Protein AF-A0A8I0CH46-F1 (afdb_monomer_lite)

pLDDT: mean 79.89, std 12.83, range [44.44, 91.12]

Structure (mmCIF, N/CA/C/O backbone):
data_AF-A0A8I0CH46-F1
#
_entry.id   AF-A0A8I0CH46-F1
#
loop_
_atom_site.group_PDB
_atom_site.id
_atom_site.type_symbol
_atom_site.label_atom_id
_atom_site.label_alt_id
_atom_site.label_comp_id
_atom_site.label_asym_id
_atom_site.label_entity_id
_atom_site.label_seq_id
_atom_site.pdbx_PDB_ins_code
_atom_site.Cartn_x
_atom_site.Cartn_y
_atom_site.Cartn_z
_atom_site.occupancy
_atom_site.B_iso_or_equiv
_atom_site.auth_seq_id
_atom_site.auth_comp_id
_atom_site.auth_asym_id
_atom_site.auth_atom_id
_atom_site.pdbx_PDB_model_num
ATOM 1 N N . MET A 1 1 ? 3.756 -15.217 21.815 1.00 44.44 1 MET A N 1
ATOM 2 C CA . MET A 1 1 ? 4.596 -14.857 20.653 1.00 44.44 1 MET A CA 1
ATOM 3 C C . MET A 1 1 ? 3.755 -15.007 19.395 1.00 44.44 1 MET A C 1
ATOM 5 O O . MET A 1 1 ? 3.478 -16.138 19.040 1.00 44.44 1 MET A O 1
ATOM 9 N N . ASN A 1 2 ? 3.289 -13.902 18.795 1.00 45.31 2 ASN A N 1
ATOM 10 C CA . ASN A 1 2 ? 2.869 -13.855 17.384 1.00 45.31 2 ASN A CA 1
ATOM 11 C C . ASN A 1 2 ? 2.725 -12.392 16.901 1.00 45.31 2 ASN A C 1
ATOM 13 O O . ASN A 1 2 ? 1.650 -11.942 16.526 1.00 45.31 2 ASN A O 1
ATOM 17 N N . GLN A 1 3 ? 3.807 -11.606 16.986 1.00 52.72 3 GLN A N 1
ATOM 18 C CA . GLN A 1 3 ? 3.862 -10.242 16.420 1.00 52.72 3 GLN A CA 1
ATOM 19 C C . GLN A 1 3 ? 4.474 -10.226 15.007 1.00 52.72 3 GLN A C 1
ATOM 21 O O . GLN A 1 3 ? 4.902 -9.181 14.521 1.00 52.72 3 GLN A O 1
ATOM 26 N N . GLN A 1 4 ? 4.545 -11.383 14.341 1.00 53.34 4 GLN A N 1
ATOM 27 C CA . GLN A 1 4 ? 5.026 -11.462 12.967 1.00 53.34 4 GLN A CA 1
ATOM 28 C C . GLN A 1 4 ? 4.049 -10.716 12.042 1.00 53.34 4 GLN A C 1
ATOM 30 O O . GLN A 1 4 ? 2.876 -11.061 11.928 1.00 53.34 4 GLN A O 1
ATOM 35 N N . THR A 1 5 ? 4.566 -9.665 11.397 1.00 57.81 5 THR A N 1
ATOM 36 C CA . THR A 1 5 ? 3.992 -8.927 10.252 1.00 57.81 5 THR A CA 1
ATOM 37 C C . THR A 1 5 ? 2.755 -8.046 10.478 1.00 57.81 5 THR A C 1
ATOM 39 O O . THR A 1 5 ? 1.943 -7.870 9.575 1.00 57.81 5 THR A O 1
ATOM 42 N N . ARG A 1 6 ? 2.617 -7.375 11.629 1.00 65.19 6 ARG A N 1
ATOM 43 C CA . ARG A 1 6 ? 1.630 -6.283 11.748 1.00 65.19 6 ARG A CA 1
ATOM 44 C C . ARG A 1 6 ? 2.262 -4.964 11.296 1.00 65.19 6 ARG A C 1
ATOM 46 O O . ARG A 1 6 ? 2.879 -4.258 12.087 1.00 65.19 6 ARG A O 1
ATOM 53 N N . ILE A 1 7 ? 2.141 -4.640 10.007 1.00 73.75 7 ILE A N 1
ATOM 54 C CA . ILE A 1 7 ? 2.532 -3.318 9.500 1.00 73.75 7 ILE A CA 1
ATOM 55 C C . ILE A 1 7 ? 1.749 -2.239 10.259 1.00 73.75 7 ILE A C 1
ATOM 57 O O . ILE A 1 7 ? 0.525 -2.323 10.345 1.00 73.75 7 ILE A O 1
ATOM 61 N N . SER A 1 8 ? 2.429 -1.253 10.846 1.00 81.19 8 SER A N 1
ATOM 62 C CA . SER A 1 8 ? 1.772 -0.121 11.515 1.00 81.19 8 SER A CA 1
ATOM 63 C C . SER A 1 8 ? 1.074 0.784 10.502 1.00 81.19 8 SER A C 1
ATOM 65 O O . SER A 1 8 ? 1.537 0.901 9.371 1.00 81.19 8 SER A O 1
ATOM 67 N N . ASP A 1 9 ? 0.023 1.490 10.917 1.00 81.31 9 ASP A N 1
ATOM 68 C CA . ASP A 1 9 ? -0.720 2.422 10.050 1.00 81.31 9 ASP A CA 1
ATOM 69 C C . ASP A 1 9 ? 0.186 3.470 9.386 1.00 81.31 9 ASP A C 1
ATOM 71 O O . ASP A 1 9 ? 0.089 3.738 8.195 1.00 81.31 9 ASP A O 1
ATOM 75 N N . LYS A 1 10 ? 1.181 3.969 10.131 1.00 84.88 10 LYS A N 1
ATOM 76 C CA . LYS A 1 10 ? 2.200 4.892 9.612 1.00 84.88 10 LYS A CA 1
ATOM 77 C C . LYS A 1 10 ? 3.019 4.296 8.461 1.00 84.88 10 LYS A C 1
ATOM 79 O O . LYS A 1 10 ? 3.369 5.005 7.521 1.00 84.88 10 LYS A O 1
ATOM 84 N N . SER A 1 11 ? 3.356 3.012 8.549 1.00 87.25 11 SER A N 1
ATOM 85 C CA . SER A 1 11 ? 4.104 2.308 7.505 1.00 87.25 11 SER A CA 1
ATOM 86 C C . SER A 1 11 ? 3.202 1.949 6.323 1.00 87.25 11 SER A C 1
ATOM 88 O O . SER A 1 11 ? 3.651 2.027 5.186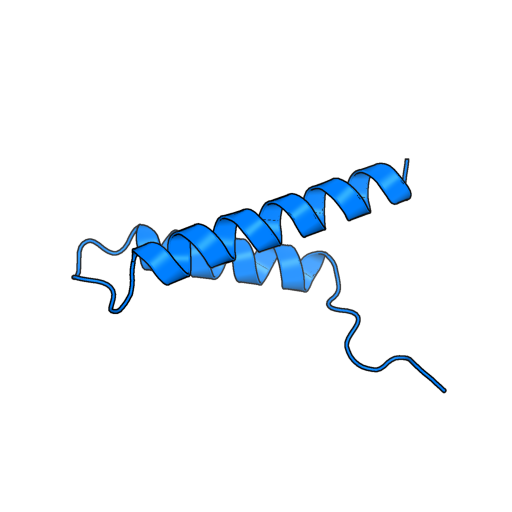 1.00 87.25 11 SER A O 1
ATOM 90 N N . LEU A 1 12 ? 1.930 1.625 6.581 1.00 87.06 12 LEU A N 1
ATOM 91 C CA . LEU A 1 12 ? 0.910 1.377 5.559 1.00 87.06 12 LEU A CA 1
ATOM 92 C C . LEU A 1 12 ? 0.662 2.631 4.708 1.00 87.06 12 LEU A C 1
ATOM 94 O O . LEU A 1 12 ? 0.807 2.579 3.490 1.00 87.06 12 LEU A O 1
ATOM 98 N N . ALA A 1 13 ? 0.427 3.779 5.348 1.00 88.25 13 ALA A N 1
ATOM 99 C CA . ALA A 1 13 ? 0.279 5.065 4.6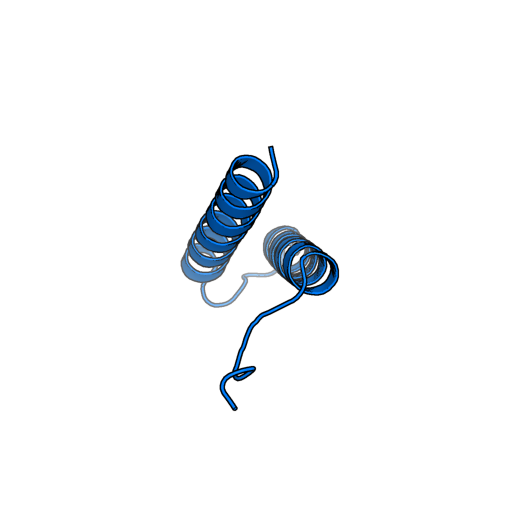68 1.00 88.25 13 ALA A CA 1
ATOM 100 C C . ALA A 1 13 ? 1.526 5.440 3.849 1.00 88.25 13 ALA A C 1
ATOM 102 O O . ALA A 1 13 ? 1.422 6.000 2.758 1.00 88.25 13 ALA A O 1
ATOM 103 N N . ARG A 1 14 ? 2.723 5.099 4.348 1.00 90.38 14 ARG A N 1
ATOM 104 C CA . ARG A 1 14 ? 3.977 5.342 3.627 1.00 90.38 14 ARG A CA 1
ATOM 105 C C . ARG A 1 14 ? 4.123 4.464 2.382 1.00 90.38 14 ARG A C 1
ATOM 107 O O . ARG A 1 14 ? 4.641 4.962 1.392 1.00 90.38 14 ARG A O 1
ATOM 114 N N . LEU A 1 15 ? 3.666 3.211 2.417 1.00 89.31 15 LEU A N 1
ATOM 115 C CA . LEU A 1 15 ? 3.670 2.322 1.247 1.00 89.31 15 LEU A CA 1
ATOM 116 C C . LEU A 1 15 ? 2.663 2.765 0.183 1.00 89.31 15 LEU A C 1
ATOM 118 O O . LEU A 1 15 ? 2.990 2.741 -0.997 1.00 89.31 15 LEU A O 1
ATOM 122 N N . ILE A 1 16 ? 1.480 3.232 0.592 1.00 89.69 16 ILE A N 1
ATOM 123 C CA . ILE A 1 16 ? 0.494 3.810 -0.335 1.00 89.69 16 ILE A CA 1
ATOM 124 C C . ILE A 1 16 ? 1.087 5.039 -1.037 1.00 89.69 16 ILE A C 1
ATOM 126 O O . ILE A 1 16 ? 0.997 5.148 -2.253 1.00 89.69 16 ILE A O 1
ATOM 130 N N . ALA A 1 17 ? 1.744 5.932 -0.290 1.00 90.19 17 ALA A N 1
ATOM 131 C CA . ALA A 1 17 ? 2.382 7.122 -0.856 1.00 90.19 17 ALA A CA 1
ATOM 132 C C . ALA A 1 17 ? 3.580 6.803 -1.770 1.00 90.19 17 ALA A C 1
ATOM 134 O O . ALA A 1 17 ? 3.882 7.573 -2.678 1.00 90.19 17 ALA A O 1
ATOM 135 N N . ASP A 1 18 ? 4.288 5.699 -1.522 1.00 88.75 18 ASP A N 1
ATOM 136 C CA . ASP A 1 18 ? 5.371 5.235 -2.393 1.00 88.75 18 ASP A CA 1
ATOM 137 C C . ASP A 1 18 ? 4.813 4.697 -3.719 1.00 88.75 18 ASP A C 1
ATOM 139 O O . ASP A 1 18 ? 5.269 5.111 -4.781 1.00 88.75 18 ASP A O 1
ATOM 143 N N . ALA A 1 19 ? 3.751 3.886 -3.657 1.00 87.50 19 ALA A N 1
ATOM 144 C CA . ALA A 1 19 ? 3.031 3.413 -4.838 1.00 87.50 19 ALA A CA 1
ATOM 145 C C . ALA A 1 19 ? 2.445 4.574 -5.660 1.00 87.50 19 ALA A C 1
ATOM 147 O O . ALA A 1 19 ? 2.570 4.580 -6.880 1.00 87.50 19 ALA A O 1
ATOM 148 N N . ASP A 1 20 ? 1.873 5.589 -5.002 1.00 87.12 20 ASP A N 1
ATOM 149 C CA . ASP A 1 20 ? 1.364 6.803 -5.658 1.00 87.12 20 ASP A CA 1
ATOM 150 C C . ASP A 1 20 ? 2.482 7.518 -6.436 1.00 87.12 20 ASP A C 1
ATOM 152 O O . ASP A 1 20 ? 2.345 7.771 -7.626 1.00 87.12 20 ASP A O 1
ATOM 156 N N . LYS A 1 21 ? 3.658 7.705 -5.819 1.00 88.69 21 LYS A N 1
ATOM 157 C CA . LYS A 1 21 ? 4.829 8.306 -6.483 1.00 88.69 21 LYS A CA 1
ATOM 158 C C . LYS A 1 21 ? 5.372 7.488 -7.646 1.00 88.69 21 LYS A C 1
ATOM 160 O O . LYS A 1 21 ? 5.924 8.064 -8.584 1.00 88.69 21 LYS A O 1
ATOM 165 N N . VAL A 1 22 ? 5.313 6.161 -7.553 1.00 85.81 22 VAL A N 1
ATOM 166 C CA . VAL A 1 22 ? 5.717 5.276 -8.648 1.00 85.81 22 VAL A CA 1
ATOM 167 C C . VAL A 1 22 ? 4.752 5.455 -9.817 1.00 85.81 22 VAL A C 1
ATOM 169 O O . VAL A 1 22 ? 5.217 5.723 -10.916 1.00 85.81 22 VAL A O 1
ATOM 172 N N . LEU A 1 23 ? 3.441 5.435 -9.567 1.00 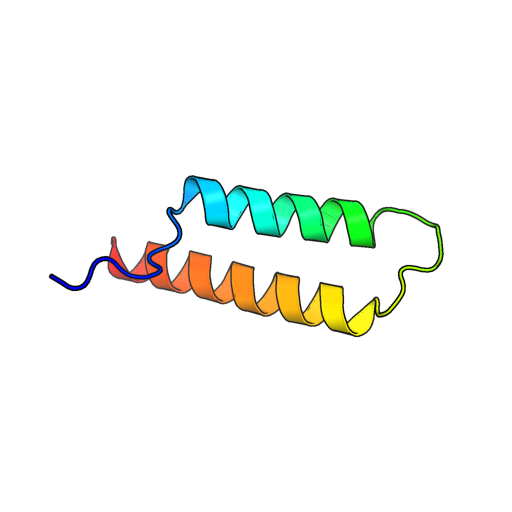82.25 23 LEU A N 1
ATOM 173 C CA . LEU A 1 23 ? 2.408 5.663 -10.584 1.00 82.25 23 LEU A CA 1
ATOM 174 C C . LEU A 1 23 ? 2.435 7.088 -11.174 1.00 82.25 23 LEU A C 1
ATOM 176 O O . LEU A 1 23 ? 2.151 7.272 -12.352 1.00 82.25 23 LEU A O 1
ATOM 180 N N . GLU A 1 24 ? 2.806 8.105 -10.392 1.00 85.06 24 GLU A N 1
ATOM 181 C CA . GLU A 1 24 ? 2.944 9.489 -10.873 1.00 85.06 24 GLU A CA 1
ATOM 182 C C . GLU A 1 24 ? 4.172 9.703 -11.776 1.00 85.06 24 GLU A C 1
ATOM 184 O O . GLU A 1 24 ? 4.223 10.654 -12.572 1.00 85.06 24 GLU A O 1
ATOM 189 N N . ARG A 1 25 ? 5.199 8.848 -11.667 1.00 82.00 25 ARG A N 1
ATOM 190 C CA . ARG A 1 25 ? 6.376 8.945 -12.532 1.00 82.00 25 ARG A CA 1
ATOM 191 C C . ARG A 1 25 ? 5.959 8.611 -13.962 1.00 82.00 25 ARG A C 1
ATOM 193 O O . ARG A 1 25 ? 5.750 7.461 -14.299 1.00 82.00 25 ARG A O 1
ATOM 200 N N . ASN A 1 26 ? 5.970 9.624 -14.830 1.00 60.34 26 ASN A N 1
ATOM 201 C CA . ASN A 1 26 ? 5.679 9.548 -16.274 1.00 60.34 26 ASN A CA 1
ATOM 202 C C . ASN A 1 26 ? 6.653 8.665 -17.097 1.00 60.34 26 ASN A C 1
ATOM 204 O O . ASN A 1 26 ? 6.648 8.686 -18.326 1.00 60.34 26 ASN A O 1
ATOM 208 N N . THR A 1 27 ? 7.531 7.915 -16.438 1.00 62.94 27 THR A N 1
ATOM 209 C CA . THR A 1 27 ? 8.342 6.857 -17.046 1.00 62.94 27 THR A CA 1
ATOM 210 C C . THR A 1 27 ? 7.544 5.562 -17.043 1.00 62.94 27 THR A C 1
ATOM 212 O O . THR A 1 27 ? 6.879 5.321 -16.043 1.00 62.94 27 THR A O 1
ATOM 215 N N . PRO A 1 28 ? 7.644 4.703 -18.075 1.00 62.47 28 PRO A N 1
ATOM 216 C CA . PRO A 1 28 ? 6.974 3.408 -18.066 1.00 62.47 28 PRO A CA 1
ATOM 217 C C . PRO A 1 28 ? 7.388 2.643 -16.810 1.00 62.47 28 PRO A C 1
ATOM 219 O O . PRO A 1 28 ? 8.521 2.169 -16.689 1.00 62.47 28 PRO A O 1
ATOM 222 N N . VAL A 1 29 ? 6.476 2.596 -15.846 1.00 69.56 29 VAL A N 1
ATOM 223 C CA . V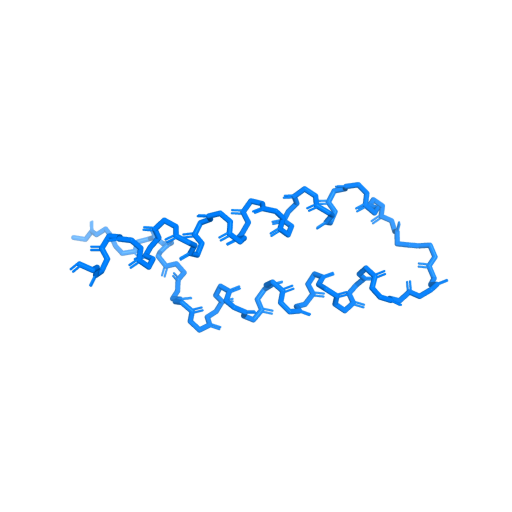AL A 1 29 ? 6.612 1.764 -14.666 1.00 69.56 29 VAL A CA 1
ATOM 224 C C . VAL A 1 29 ? 6.484 0.338 -15.159 1.00 69.56 29 VAL A C 1
ATOM 226 O O . VAL A 1 29 ? 5.496 -0.022 -15.800 1.00 69.56 29 VAL A O 1
ATOM 229 N N . ALA A 1 30 ? 7.517 -0.464 -14.901 1.00 65.31 30 ALA A N 1
ATOM 230 C CA . ALA A 1 30 ? 7.377 -1.902 -15.017 1.00 65.31 30 ALA A CA 1
ATOM 231 C C . ALA A 1 30 ? 6.201 -2.307 -14.119 1.00 65.31 30 ALA A C 1
ATOM 233 O O . ALA A 1 30 ? 6.217 -2.020 -12.919 1.00 65.31 30 ALA A O 1
ATOM 234 N N . ASP A 1 31 ? 5.171 -2.878 -14.743 1.00 76.31 31 ASP A N 1
ATOM 235 C CA . ASP A 1 31 ? 3.976 -3.386 -14.077 1.00 76.31 31 ASP A CA 1
ATOM 236 C C . ASP A 1 31 ? 3.102 -2.291 -13.422 1.00 76.31 31 ASP A C 1
ATOM 238 O O . ASP A 1 31 ? 2.767 -2.356 -12.242 1.00 76.31 31 ASP A O 1
ATOM 242 N N . GLU A 1 32 ? 2.697 -1.270 -14.191 1.00 82.00 32 GLU A N 1
ATOM 243 C CA . GLU A 1 32 ? 1.745 -0.232 -13.737 1.00 82.00 32 GLU A CA 1
ATOM 244 C C . GLU A 1 32 ? 0.454 -0.832 -13.153 1.00 82.00 32 GLU A C 1
ATOM 246 O O . GLU A 1 32 ? 0.016 -0.424 -12.078 1.00 82.00 32 GLU A O 1
ATOM 251 N N . GLU A 1 33 ? -0.107 -1.850 -13.815 1.00 86.50 33 GLU A N 1
ATOM 252 C CA . GLU A 1 33 ? -1.287 -2.590 -13.343 1.00 86.50 33 GLU A CA 1
ATOM 253 C C . GLU A 1 33 ? -1.051 -3.201 -11.953 1.00 86.50 33 GLU A C 1
ATOM 255 O O . GLU A 1 33 ? -1.902 -3.103 -11.069 1.00 86.50 33 GLU A O 1
ATOM 260 N N . TRP A 1 34 ? 0.143 -3.755 -11.720 1.00 87.81 34 TRP A N 1
ATOM 261 C CA . TRP A 1 34 ? 0.516 -4.320 -10.427 1.00 87.81 34 TRP A CA 1
ATOM 262 C C . TRP A 1 34 ? 0.582 -3.245 -9.338 1.00 87.81 34 TRP A C 1
ATOM 264 O O . TRP A 1 34 ? 0.086 -3.454 -8.231 1.00 87.81 34 TRP A O 1
ATOM 274 N N . TRP A 1 35 ? 1.146 -2.072 -9.640 1.00 87.69 35 TRP A N 1
ATOM 275 C CA . TRP A 1 35 ? 1.203 -0.957 -8.689 1.00 87.69 35 TRP A CA 1
ATOM 276 C C . TRP A 1 35 ? -0.176 -0.360 -8.390 1.00 87.69 35 TRP A C 1
ATOM 278 O O . TRP A 1 35 ? -0.426 0.054 -7.254 1.00 87.69 35 TRP A O 1
ATOM 288 N N . GLN A 1 36 ? -1.080 -0.340 -9.372 1.00 87.31 36 GLN A N 1
ATOM 289 C CA . GLN A 1 36 ? -2.469 0.076 -9.178 1.00 87.31 36 GLN A CA 1
ATOM 290 C C . GLN A 1 36 ? -3.232 -0.898 -8.270 1.00 87.31 36 GLN A C 1
ATOM 292 O O . GLN A 1 36 ? -3.855 -0.450 -7.303 1.00 87.31 36 GLN A O 1
ATOM 297 N N . ASP A 1 37 ? -3.134 -2.205 -8.527 1.00 90.50 37 ASP A N 1
ATOM 298 C CA . ASP A 1 37 ? -3.762 -3.248 -7.704 1.00 90.50 37 ASP A CA 1
ATOM 299 C C . ASP A 1 37 ? -3.198 -3.247 -6.273 1.00 90.50 37 ASP A C 1
ATOM 301 O O . ASP A 1 37 ? -3.942 -3.209 -5.290 1.00 90.50 37 ASP A O 1
ATOM 305 N N . PHE A 1 38 ? -1.873 -3.126 -6.140 1.00 89.19 38 PHE A N 1
ATOM 306 C CA . PHE A 1 38 ? -1.201 -3.002 -4.848 1.00 89.19 38 PHE A CA 1
ATOM 307 C C . PHE A 1 38 ? -1.691 -1.783 -4.054 1.00 89.19 38 PHE A C 1
ATOM 309 O O . PHE A 1 38 ? -1.992 -1.885 -2.860 1.00 89.19 38 PHE A O 1
ATOM 316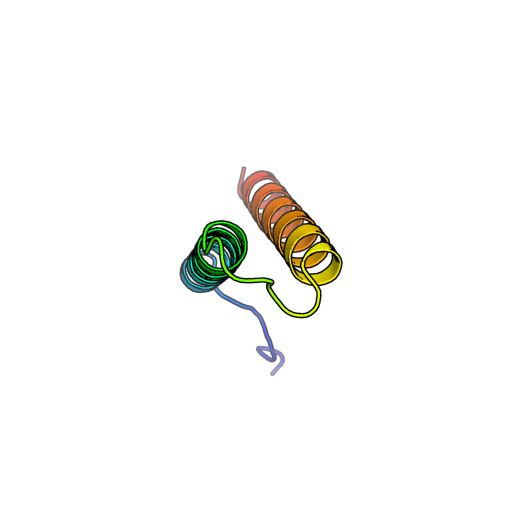 N N . ARG A 1 39 ? -1.803 -0.617 -4.703 1.00 89.44 39 ARG A N 1
ATOM 317 C CA . ARG A 1 39 ? -2.313 0.606 -4.069 1.00 89.44 39 ARG A CA 1
ATOM 318 C C . ARG A 1 39 ? -3.760 0.433 -3.609 1.00 89.44 39 ARG A C 1
ATOM 320 O O . ARG A 1 39 ? -4.084 0.864 -2.500 1.00 89.44 39 ARG A O 1
ATOM 327 N N . ALA A 1 40 ? -4.609 -0.186 -4.428 1.00 91.00 40 ALA A N 1
ATOM 328 C CA . ALA A 1 40 ? -6.003 -0.454 -4.089 1.00 91.00 40 ALA A CA 1
ATOM 329 C C . ALA A 1 40 ? -6.113 -1.376 -2.864 1.00 91.00 40 ALA A C 1
ATOM 331 O O . ALA A 1 40 ? -6.727 -0.991 -1.866 1.00 91.00 40 ALA A O 1
ATOM 332 N N . ALA A 1 41 ? -5.403 -2.507 -2.868 1.00 90.88 41 ALA A N 1
ATOM 333 C CA . ALA A 1 41 ? -5.396 -3.455 -1.755 1.00 90.88 41 ALA A CA 1
ATOM 334 C C . ALA A 1 41 ? -4.914 -2.819 -0.435 1.00 90.88 41 ALA A C 1
ATOM 336 O O . ALA A 1 41 ? -5.449 -3.094 0.643 1.00 90.88 41 ALA A O 1
ATOM 337 N N . MET A 1 42 ? -3.914 -1.933 -0.501 1.00 90.25 42 MET A N 1
ATOM 338 C CA . MET A 1 42 ? -3.380 -1.234 0.672 1.00 90.25 42 MET A CA 1
ATOM 339 C C . MET A 1 42 ? -4.333 -0.155 1.206 1.00 90.25 42 MET A C 1
ATOM 341 O O . MET A 1 42 ? -4.435 0.014 2.425 1.00 90.25 42 MET A O 1
ATOM 345 N N . LEU A 1 43 ? -5.060 0.542 0.328 1.00 90.25 43 LEU A N 1
ATOM 346 C CA . LEU A 1 43 ? -6.116 1.482 0.716 1.00 90.25 43 LEU A CA 1
ATOM 347 C C . LEU A 1 43 ? -7.289 0.767 1.388 1.00 90.25 43 LEU A C 1
ATOM 349 O O . LEU A 1 43 ? -7.706 1.185 2.466 1.00 90.25 43 LEU A O 1
ATOM 353 N N . GLU A 1 44 ? -7.758 -0.341 0.815 1.00 91.12 44 GLU A N 1
ATOM 354 C CA . GLU A 1 44 ? -8.808 -1.169 1.416 1.00 91.12 44 GLU A CA 1
ATOM 355 C C . GLU A 1 44 ? -8.393 -1.711 2.789 1.00 91.12 44 GLU 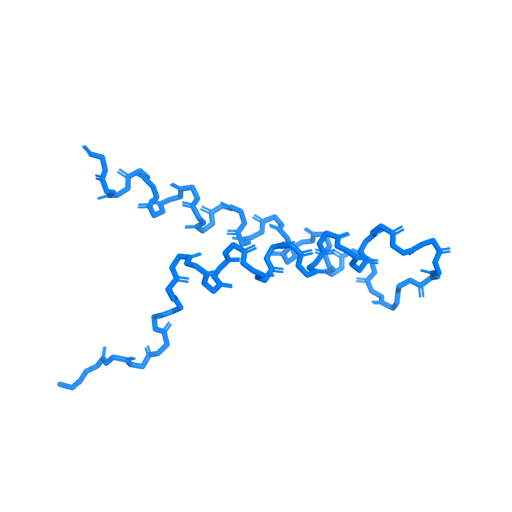A C 1
ATOM 357 O O . GLU A 1 44 ? -9.188 -1.743 3.729 1.00 91.12 44 GLU A O 1
ATOM 362 N N . LEU A 1 45 ? -7.132 -2.130 2.935 1.00 89.06 45 LEU A N 1
ATOM 363 C CA . LEU A 1 45 ? -6.598 -2.573 4.221 1.00 89.06 45 LEU A CA 1
ATOM 364 C C . LEU A 1 45 ? -6.572 -1.432 5.250 1.00 89.06 45 LEU A C 1
ATOM 366 O O . LEU A 1 45 ? -6.847 -1.663 6.429 1.00 89.06 45 LEU A O 1
ATOM 370 N N . GLN A 1 46 ? -6.233 -0.213 4.825 1.00 86.62 46 GLN A N 1
ATOM 371 C CA . GLN A 1 46 ? -6.231 0.966 5.691 1.00 86.62 46 GLN A CA 1
ATOM 372 C C . GLN A 1 46 ? -7.654 1.354 6.113 1.00 86.62 46 GLN A C 1
ATOM 374 O O . GLN A 1 46 ? -7.878 1.685 7.277 1.00 86.62 46 GLN A O 1
ATOM 379 N N . GLU A 1 47 ? -8.617 1.288 5.194 1.00 88.38 47 GLU A N 1
ATOM 380 C CA . GLU A 1 47 ? -10.024 1.582 5.472 1.00 88.38 47 GLU A CA 1
ATOM 381 C C . GLU A 1 47 ? -10.617 0.579 6.463 1.00 88.38 47 GLU A C 1
ATOM 383 O O . GLU A 1 47 ? -11.114 0.989 7.511 1.00 88.38 47 GLU A O 1
ATOM 388 N N . ARG A 1 48 ? -10.420 -0.726 6.235 1.00 87.94 48 ARG A N 1
ATOM 389 C CA . ARG A 1 48 ? -10.870 -1.772 7.167 1.00 87.94 48 ARG A CA 1
ATOM 390 C C . ARG A 1 48 ? -10.311 -1.587 8.574 1.00 87.94 48 ARG A C 1
ATOM 392 O O . ARG A 1 48 ? -11.029 -1.727 9.554 1.00 87.94 48 ARG A O 1
ATOM 399 N N . ARG A 1 49 ? -9.032 -1.224 8.702 1.00 84.62 49 ARG A N 1
ATOM 400 C CA . ARG A 1 49 ? -8.432 -0.927 10.016 1.00 84.62 49 ARG A CA 1
ATOM 401 C C . ARG A 1 49 ? -9.042 0.297 10.682 1.00 84.62 49 ARG A C 1
ATOM 403 O O . ARG A 1 49 ? -9.143 0.320 11.903 1.00 84.62 49 ARG A O 1
ATOM 410 N N . ARG A 1 50 ? -9.406 1.318 9.903 1.00 82.31 50 ARG A N 1
ATOM 411 C CA . ARG A 1 50 ? -10.077 2.513 10.418 1.00 82.31 50 ARG A CA 1
ATOM 412 C C . ARG A 1 50 ? -11.486 2.185 10.906 1.00 82.31 50 ARG A C 1
ATOM 414 O O . ARG A 1 50 ? -11.886 2.732 11.927 1.00 82.31 50 ARG A O 1
ATOM 421 N N . GLU A 1 51 ? -12.207 1.315 10.207 1.00 86.69 51 GLU A N 1
ATOM 422 C CA . GLU A 1 51 ? -13.528 0.841 10.631 1.00 86.69 51 GLU A CA 1
ATOM 423 C C . GLU A 1 51 ? -13.457 -0.015 11.901 1.00 86.69 51 GLU A C 1
ATOM 425 O O . GLU A 1 51 ? -14.240 0.206 12.814 1.00 86.69 51 GLU A O 1
ATOM 430 N N . GLU A 1 52 ? -12.467 -0.903 12.018 1.00 80.50 52 GLU A N 1
ATOM 431 C CA . GLU A 1 52 ? -12.243 -1.736 13.216 1.00 80.50 52 GLU A CA 1
ATOM 432 C C . GLU A 1 52 ? -11.830 -0.931 14.467 1.00 80.50 52 GLU A C 1
ATOM 434 O O . GLU A 1 52 ? -11.902 -1.432 15.588 1.00 80.50 52 GLU A O 1
ATOM 439 N N . LEU A 1 53 ? -11.340 0.300 14.288 1.00 69.19 53 LEU A N 1
ATOM 440 C CA . LEU A 1 53 ? -10.956 1.215 15.372 1.00 69.19 53 LEU A CA 1
ATOM 441 C C . LEU A 1 53 ? -12.083 2.181 15.780 1.00 69.19 53 LEU A C 1
ATOM 443 O O . LEU A 1 53 ? -11.863 3.002 16.676 1.00 69.19 53 LEU A O 1
ATOM 447 N N . LYS A 1 54 ? -13.236 2.130 15.107 1.00 58.69 54 LYS A N 1
ATOM 448 C CA . LYS A 1 54 ? -14.386 3.015 15.320 1.00 58.69 54 LYS A CA 1
ATOM 449 C C . LYS A 1 54 ? -15.415 2.380 16.252 1.00 58.69 54 LYS A C 1
ATOM 451 O O . LYS A 1 54 ? -16.016 3.156 17.027 1.00 58.69 54 LYS A O 1
#

Foldseek 3Di:
DPPPDPQDLVRLVVLLVVLVVLLPPPPPRDPPVVSVVVNVVSVVVSVVVVVVVD

Sequence (54 aa):
MNQQTRISDKSLARLIADADKVLERNTPVADEEWWQDFRAAMLELQERRREELK

Organism: Escherichia coli (NCBI:txid562)

Radius of gyration: 13.19 Å; chains: 1; bounding box: 23×24×39 Å

Secondary structure (DSSP, 8-state):
---TT---HHHHHHHHHHHHHHHHSSS--TTHHHHHHHHHHHHHHHHHHHHHT-